Protein AF-A0A6M0P679-F1 (afdb_monomer_lite)

pLDDT: mean 84.46, std 14.1, range [48.16, 95.81]

Radius of gyration: 15.96 Å; chains: 1; bounding box: 30×27×44 Å

Secondary structure (DSSP, 8-state):
-PPP---HHHHHHHHHHHHS--SS-HHHHHHHHHHHS---HHHHHHHHHHHTT--STTTHHHHHHHHT-

Sequence (69 aa):
MVAIDTDLDKQCLIATVRDEVALGGKEVIHALKKRVEVYLTALSEAMIKEYMDFGSRWNNREALLARGD

Structure (mmCIF, N/CA/C/O backbone):
data_AF-A0A6M0P679-F1
#
_entry.id   AF-A0A6M0P679-F1
#
loop_
_atom_site.group_PDB
_atom_site.id
_atom_site.type_symbol
_atom_site.label_atom_id
_atom_site.label_alt_id
_atom_site.label_comp_id
_atom_site.label_asym_id
_atom_site.label_entity_id
_atom_site.label_seq_id
_atom_site.pdbx_PDB_ins_code
_atom_site.Cartn_x
_atom_site.Cartn_y
_atom_site.Cartn_z
_atom_site.occupancy
_atom_site.B_iso_or_equiv
_atom_site.auth_seq_id
_atom_site.auth_comp_id
_atom_site.auth_asym_id
_atom_site.auth_atom_id
_atom_site.pdbx_PDB_model_num
ATOM 1 N N . MET A 1 1 ? 7.717 -19.788 4.220 1.00 48.16 1 MET A N 1
ATOM 2 C CA . MET A 1 1 ? 8.307 -18.618 3.539 1.00 48.16 1 MET A CA 1
ATOM 3 C C . MET A 1 1 ? 7.166 -17.654 3.263 1.00 48.16 1 MET A C 1
ATOM 5 O O . MET A 1 1 ? 6.188 -18.091 2.672 1.00 48.16 1 MET A O 1
ATOM 9 N N . VAL A 1 2 ? 7.204 -16.426 3.787 1.00 61.41 2 VAL A N 1
ATOM 10 C CA . VAL A 1 2 ? 6.170 -15.422 3.474 1.00 61.41 2 VAL A CA 1
ATOM 11 C C . VAL A 1 2 ? 6.390 -15.000 2.025 1.00 61.41 2 VAL A C 1
ATOM 13 O O . VAL A 1 2 ? 7.506 -14.620 1.674 1.00 61.41 2 VAL A O 1
ATOM 16 N N . ALA A 1 3 ? 5.374 -15.143 1.177 1.00 77.12 3 ALA A N 1
ATOM 17 C CA . ALA A 1 3 ? 5.453 -14.672 -0.200 1.00 77.12 3 ALA A CA 1
ATOM 18 C C . ALA A 1 3 ? 5.520 -13.138 -0.196 1.00 77.12 3 ALA A C 1
ATOM 20 O O . ALA A 1 3 ? 4.714 -12.489 0.471 1.00 77.12 3 ALA A O 1
ATOM 21 N N . ILE A 1 4 ? 6.503 -12.577 -0.899 1.00 89.44 4 ILE A N 1
ATOM 22 C CA . ILE A 1 4 ? 6.623 -11.133 -1.101 1.00 89.44 4 ILE A CA 1
ATOM 23 C C . ILE A 1 4 ? 5.765 -10.779 -2.311 1.00 89.44 4 ILE A C 1
ATOM 25 O O . ILE A 1 4 ? 5.928 -11.375 -3.372 1.00 89.44 4 ILE A O 1
ATOM 29 N N . ASP A 1 5 ? 4.845 -9.838 -2.127 1.00 91.88 5 ASP A N 1
ATOM 30 C CA . ASP A 1 5 ? 3.883 -9.423 -3.143 1.00 91.88 5 ASP A CA 1
ATOM 31 C C . ASP A 1 5 ? 4.109 -7.947 -3.483 1.00 91.88 5 ASP A C 1
ATOM 33 O O . ASP A 1 5 ? 3.880 -7.069 -2.649 1.00 91.88 5 ASP A O 1
ATOM 37 N N . THR A 1 6 ? 4.608 -7.684 -4.689 1.00 92.38 6 THR A N 1
ATOM 38 C CA . THR A 1 6 ? 4.962 -6.347 -5.191 1.00 92.38 6 THR A CA 1
ATOM 39 C C . THR A 1 6 ? 3.847 -5.706 -6.023 1.00 92.38 6 THR A C 1
ATOM 41 O O . THR A 1 6 ? 4.077 -4.689 -6.681 1.00 92.38 6 THR A O 1
ATOM 44 N N . ASP A 1 7 ? 2.635 -6.267 -6.009 1.00 91.94 7 ASP A N 1
ATOM 45 C CA . ASP A 1 7 ? 1.482 -5.706 -6.714 1.00 91.94 7 ASP A CA 1
ATOM 46 C C . ASP A 1 7 ? 1.156 -4.281 -6.230 1.00 91.94 7 ASP A C 1
ATOM 48 O O . ASP A 1 7 ? 0.864 -4.052 -5.053 1.00 91.94 7 ASP A O 1
ATOM 52 N N . LEU A 1 8 ? 1.199 -3.309 -7.147 1.00 90.75 8 LEU A N 1
ATOM 53 C CA . LEU A 1 8 ? 1.027 -1.890 -6.817 1.00 90.75 8 LEU A CA 1
ATOM 54 C C . LEU A 1 8 ? -0.348 -1.573 -6.222 1.00 90.75 8 LEU A C 1
ATOM 56 O O . LEU A 1 8 ? -0.430 -0.711 -5.349 1.00 90.75 8 LEU A O 1
ATOM 60 N N . ASP A 1 9 ? -1.409 -2.257 -6.656 1.00 92.62 9 ASP A N 1
ATOM 61 C CA . ASP A 1 9 ? -2.769 -1.986 -6.187 1.00 92.62 9 ASP A CA 1
ATOM 62 C C . ASP A 1 9 ? -2.914 -2.428 -4.720 1.00 92.62 9 ASP A C 1
ATOM 64 O O . ASP A 1 9 ? -3.429 -1.684 -3.880 1.00 92.62 9 ASP A O 1
ATOM 68 N N . LYS A 1 10 ? -2.350 -3.586 -4.355 1.00 93.44 10 LYS A N 1
ATOM 69 C CA . LYS A 1 10 ? -2.266 -4.031 -2.954 1.00 93.44 10 LYS A CA 1
ATOM 70 C C . LYS A 1 10 ? -1.389 -3.118 -2.105 1.00 93.44 10 LYS A C 1
ATOM 72 O O . LYS A 1 10 ? -1.780 -2.781 -0.987 1.00 93.44 10 LYS A O 1
ATOM 77 N N . GLN A 1 11 ? -0.227 -2.704 -2.613 1.00 92.75 11 GLN A N 1
ATOM 78 C CA . GLN A 1 11 ? 0.655 -1.784 -1.887 1.00 92.75 11 GLN A CA 1
ATOM 79 C C . GLN A 1 11 ? -0.012 -0.420 -1.663 1.00 92.75 11 GLN A C 1
ATOM 81 O O . GLN A 1 11 ? 0.104 0.150 -0.578 1.00 92.75 11 GLN A O 1
ATOM 86 N N . CYS A 1 12 ? -0.780 0.067 -2.641 1.00 93.38 12 CYS A N 1
ATOM 87 C CA . CYS A 1 12 ? -1.578 1.282 -2.513 1.00 93.38 12 CYS A CA 1
ATOM 88 C C . CYS A 1 12 ? -2.643 1.141 -1.416 1.00 93.38 12 CYS A C 1
ATOM 90 O O . CYS A 1 12 ? -2.707 1.980 -0.521 1.00 93.38 12 CYS A O 1
ATOM 92 N N . LEU A 1 13 ? -3.399 0.037 -1.399 1.00 93.75 13 LEU A N 1
ATOM 93 C CA . LEU A 1 13 ? -4.388 -0.232 -0.347 1.00 93.75 13 LEU A CA 1
ATOM 94 C C . LEU A 1 13 ? -3.757 -0.295 1.052 1.00 93.75 13 LEU A C 1
ATOM 96 O O . LEU A 1 13 ? -4.315 0.234 2.015 1.00 93.75 13 LEU A O 1
ATOM 100 N N . ILE A 1 14 ? -2.588 -0.924 1.177 1.00 94.25 14 I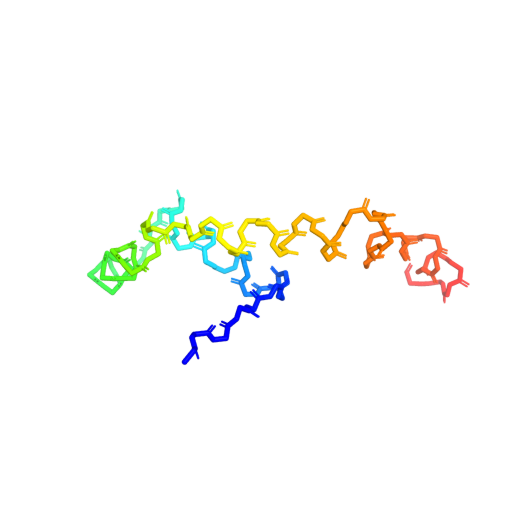LE A N 1
ATOM 101 C CA . ILE A 1 14 ? -1.842 -0.995 2.440 1.00 94.25 14 ILE A CA 1
ATOM 102 C C . ILE A 1 14 ? -1.407 0.405 2.892 1.00 94.25 14 ILE A C 1
ATOM 104 O O . ILE A 1 14 ? -1.571 0.739 4.069 1.00 94.25 14 ILE A O 1
ATOM 108 N N . ALA A 1 15 ? -0.898 1.232 1.974 1.00 93.56 15 ALA A N 1
ATOM 109 C CA . ALA A 1 15 ? -0.519 2.614 2.258 1.00 93.56 15 ALA A CA 1
ATOM 110 C C . ALA A 1 15 ? -1.724 3.449 2.721 1.00 93.56 15 ALA A C 1
ATOM 112 O O . ALA A 1 15 ? -1.633 4.130 3.741 1.00 93.56 15 ALA A O 1
ATOM 113 N N . THR A 1 16 ? -2.876 3.315 2.057 1.00 93.88 16 THR A N 1
ATOM 114 C CA . THR A 1 16 ? -4.138 3.949 2.471 1.00 93.88 16 THR A CA 1
ATOM 115 C C . THR A 1 16 ? -4.512 3.562 3.901 1.00 93.88 16 THR A C 1
ATOM 117 O O . THR A 1 16 ? -4.788 4.424 4.732 1.00 93.88 16 THR A O 1
ATOM 120 N N . VAL A 1 17 ? -4.467 2.269 4.238 1.00 94.88 17 VAL A N 1
ATOM 121 C CA . VAL A 1 17 ? -4.758 1.805 5.604 1.00 94.88 17 VAL A CA 1
ATOM 122 C C . VAL A 1 17 ? -3.780 2.408 6.614 1.00 94.88 17 VAL A C 1
ATOM 124 O O . VAL A 1 17 ? -4.210 2.855 7.681 1.00 94.88 17 VAL A O 1
ATOM 127 N N . ARG A 1 18 ? -2.479 2.421 6.303 1.00 94.50 18 ARG A N 1
ATOM 128 C CA . ARG A 1 18 ? -1.430 2.909 7.207 1.00 94.50 18 ARG A CA 1
ATOM 129 C C . ARG A 1 18 ? -1.560 4.408 7.469 1.00 94.50 18 ARG A C 1
ATOM 131 O O . ARG A 1 18 ? -1.632 4.812 8.633 1.00 94.50 18 ARG A O 1
ATOM 138 N N . ASP A 1 19 ? -1.666 5.207 6.413 1.00 92.38 19 ASP A N 1
ATOM 139 C CA . ASP A 1 19 ? -1.419 6.649 6.472 1.00 92.38 19 ASP A CA 1
ATOM 140 C C . ASP A 1 19 ? -2.709 7.486 6.560 1.00 92.38 19 ASP A C 1
ATOM 142 O O . ASP A 1 19 ? -2.689 8.583 7.115 1.00 92.38 19 ASP A O 1
ATOM 146 N N . GLU A 1 20 ? -3.861 6.972 6.114 1.00 91.88 20 GLU A N 1
ATOM 147 C CA . GLU A 1 20 ? -5.094 7.771 6.049 1.00 91.88 20 GLU A CA 1
ATOM 148 C C . GLU A 1 20 ? -5.978 7.711 7.308 1.00 91.88 20 GLU A C 1
ATOM 150 O O . GLU A 1 20 ? -5.724 6.986 8.280 1.00 91.88 20 GLU A O 1
ATOM 155 N N . VAL A 1 21 ? -7.048 8.515 7.301 1.00 93.06 21 VAL A N 1
ATOM 156 C CA . VAL A 1 21 ? -8.012 8.662 8.397 1.00 93.06 21 VAL A CA 1
ATOM 157 C C . VAL A 1 21 ? -9.305 7.912 8.080 1.00 93.06 21 VAL A C 1
ATOM 159 O O . VAL A 1 21 ? -9.941 8.126 7.054 1.00 93.06 21 VAL A O 1
ATOM 162 N N . ALA A 1 22 ? -9.741 7.064 9.012 1.00 93.12 22 ALA A N 1
ATOM 163 C CA . ALA A 1 22 ? -10.996 6.331 8.890 1.00 93.12 22 ALA A CA 1
ATOM 164 C C . ALA A 1 22 ? -12.218 7.256 9.032 1.00 93.12 22 ALA A C 1
ATOM 166 O O . ALA A 1 22 ? -12.435 7.843 10.097 1.00 93.12 22 ALA A O 1
ATOM 167 N N . LEU A 1 23 ? -13.064 7.304 8.000 1.00 94.31 23 LEU A N 1
ATOM 168 C CA . LEU A 1 23 ? -14.364 7.993 8.040 1.00 94.31 23 LEU A CA 1
ATOM 169 C C . LEU A 1 23 ? -15.445 7.183 8.778 1.00 94.31 23 LEU A C 1
ATOM 171 O O . LEU A 1 23 ? -16.380 7.749 9.337 1.00 94.31 23 LEU A O 1
ATOM 175 N N . GLY A 1 24 ? -15.298 5.858 8.827 1.00 94.25 24 GLY A N 1
ATOM 176 C CA . GLY A 1 24 ? -16.193 4.927 9.515 1.00 94.25 24 GLY A CA 1
ATOM 177 C C . GLY A 1 24 ? -15.460 3.643 9.904 1.00 94.25 24 GLY A C 1
ATOM 178 O O . GLY A 1 24 ? -14.333 3.417 9.471 1.00 94.25 24 GLY A O 1
ATOM 179 N N . GLY A 1 25 ? -16.068 2.813 10.761 1.00 93.62 25 GLY A N 1
ATOM 180 C CA . GLY A 1 25 ? -15.486 1.515 11.141 1.00 93.62 25 GLY A CA 1
ATOM 181 C C . GLY A 1 25 ? -14.119 1.618 11.833 1.00 93.62 25 GLY A C 1
ATOM 182 O O . GLY A 1 25 ? -13.226 0.815 11.569 1.00 93.62 25 GLY A O 1
ATOM 183 N N . LYS A 1 26 ? -13.939 2.621 12.705 1.00 94.75 26 LYS A N 1
ATOM 184 C CA . LYS A 1 26 ? -12.639 2.981 13.304 1.00 94.75 26 LYS A CA 1
ATOM 185 C C . LYS A 1 26 ? -11.923 1.811 13.980 1.00 94.75 26 LYS A C 1
ATOM 187 O O . LYS A 1 26 ? -10.707 1.718 13.867 1.00 94.75 26 LYS A O 1
ATOM 192 N N . GLU A 1 27 ? -12.652 0.915 14.642 1.00 95.81 27 GLU A N 1
ATOM 193 C CA . GLU A 1 27 ? -12.051 -0.251 15.305 1.00 95.81 27 GLU A CA 1
ATOM 194 C C . GLU A 1 27 ? -11.420 -1.228 14.310 1.00 95.81 27 GLU A C 1
ATOM 196 O O . GLU A 1 27 ? -10.299 -1.693 14.519 1.00 95.81 27 GLU A O 1
ATOM 201 N N . VAL A 1 28 ? -12.097 -1.472 13.184 1.00 95.81 28 VAL A N 1
ATOM 202 C CA . VAL A 1 28 ? -11.592 -2.334 12.110 1.00 95.81 28 VAL A CA 1
ATOM 203 C C . VAL A 1 28 ? -10.343 -1.717 11.490 1.00 95.81 28 VAL A C 1
ATOM 205 O O . VAL A 1 28 ? -9.319 -2.389 11.378 1.00 95.81 28 VAL A O 1
ATOM 208 N N . ILE A 1 29 ? -10.384 -0.424 11.153 1.00 95.31 29 ILE A N 1
ATOM 209 C CA . ILE A 1 29 ? -9.218 0.265 10.583 1.00 95.31 29 ILE A CA 1
ATOM 210 C C . ILE A 1 29 ? -8.058 0.311 11.582 1.00 95.31 29 ILE A C 1
ATOM 212 O O . ILE A 1 29 ? -6.914 0.096 11.195 1.00 95.31 29 ILE A O 1
ATOM 216 N N . HIS A 1 30 ? -8.323 0.517 12.873 1.00 94.19 30 HIS A N 1
ATOM 217 C CA . HIS A 1 30 ? -7.282 0.490 13.900 1.00 94.19 30 HIS A CA 1
ATOM 218 C C . HIS A 1 30 ? -6.615 -0.891 14.013 1.00 94.19 30 HIS A C 1
ATOM 220 O O . HIS A 1 30 ? -5.390 -0.980 14.108 1.00 94.19 30 HIS A O 1
ATOM 226 N N . ALA A 1 31 ? -7.394 -1.975 13.948 1.00 95.50 31 ALA A N 1
ATOM 227 C CA . ALA A 1 31 ? -6.853 -3.331 13.913 1.00 95.50 31 ALA A CA 1
ATOM 228 C C . ALA A 1 31 ? -6.011 -3.589 12.651 1.00 95.50 31 ALA A C 1
ATOM 230 O O . ALA A 1 31 ? -4.976 -4.251 12.731 1.00 95.50 31 ALA A O 1
ATOM 231 N N . LEU A 1 32 ? -6.419 -3.047 11.501 1.00 95.31 32 LEU A N 1
ATOM 232 C CA . LEU A 1 32 ? -5.661 -3.152 10.254 1.00 95.31 32 LEU A CA 1
ATOM 233 C C . LEU A 1 32 ? -4.363 -2.336 10.292 1.00 95.31 32 LEU A C 1
ATOM 235 O O . LEU A 1 32 ? -3.327 -2.865 9.901 1.00 95.31 32 LEU A O 1
ATOM 239 N N . LYS A 1 33 ? -4.376 -1.113 10.840 1.00 95.31 33 LYS A N 1
ATOM 240 C CA . LYS A 1 33 ? -3.173 -0.278 11.015 1.00 95.31 33 LYS A CA 1
ATOM 241 C C . LYS A 1 33 ? -2.070 -1.004 11.778 1.00 95.31 33 LYS A C 1
ATOM 243 O O . LYS A 1 33 ? -0.928 -0.997 11.338 1.00 95.31 33 LYS A O 1
ATOM 248 N N . LYS A 1 34 ? -2.422 -1.720 12.851 1.00 94.12 34 LYS A N 1
ATOM 249 C CA . LYS A 1 34 ? -1.470 -2.550 13.614 1.00 94.12 34 LYS A CA 1
ATOM 250 C C . LYS A 1 34 ? -0.832 -3.664 12.782 1.00 94.12 34 LYS A C 1
ATOM 252 O O . LYS A 1 34 ? 0.290 -4.069 13.053 1.00 94.12 34 LYS A O 1
ATOM 257 N N . ARG A 1 35 ? -1.540 -4.189 11.777 1.00 92.56 35 ARG A N 1
ATOM 258 C CA . ARG A 1 35 ? -1.023 -5.252 10.900 1.00 92.56 35 ARG A CA 1
ATOM 259 C C . ARG A 1 35 ? -0.081 -4.723 9.824 1.00 92.56 35 ARG A C 1
ATOM 261 O O . ARG A 1 35 ? 0.766 -5.477 9.364 1.00 92.56 35 ARG A O 1
ATOM 268 N N . VAL A 1 36 ? -0.242 -3.462 9.427 1.00 93.38 36 VAL A N 1
ATOM 269 C CA . VAL A 1 36 ? 0.552 -2.819 8.365 1.00 93.38 36 VAL A CA 1
ATOM 270 C C . VAL A 1 36 ? 1.616 -1.857 8.903 1.00 93.38 36 VAL A C 1
ATOM 272 O O . VAL A 1 36 ? 2.284 -1.182 8.126 1.00 93.38 36 VAL A O 1
ATOM 275 N N . GLU A 1 37 ? 1.774 -1.784 10.226 1.00 92.06 37 GLU A N 1
ATOM 276 C CA . GLU A 1 37 ? 2.725 -0.892 10.897 1.00 92.06 37 GLU A CA 1
ATOM 277 C C . GLU A 1 37 ? 4.174 -1.192 10.492 1.00 92.06 37 GLU A C 1
ATOM 279 O O . GLU A 1 37 ? 4.967 -0.277 10.271 1.00 92.06 37 GLU A O 1
ATOM 284 N N . VAL A 1 38 ? 4.509 -2.476 10.335 1.00 91.50 38 VAL A N 1
ATOM 285 C CA . VAL A 1 38 ? 5.846 -2.914 9.934 1.00 91.50 38 VAL A CA 1
ATOM 286 C C . VAL A 1 38 ? 5.892 -3.142 8.431 1.00 91.50 38 VAL A C 1
ATOM 288 O O . VAL A 1 38 ? 5.306 -4.089 7.907 1.00 91.50 38 VAL A O 1
ATOM 291 N N . TYR A 1 39 ? 6.666 -2.307 7.747 1.00 90.50 39 TYR A N 1
ATOM 292 C CA . TYR A 1 39 ? 7.017 -2.519 6.351 1.00 90.50 39 TYR A CA 1
ATOM 293 C C . TYR A 1 39 ? 8.322 -3.321 6.263 1.00 90.50 39 TYR A C 1
ATOM 295 O O . TYR A 1 39 ? 9.375 -2.865 6.707 1.00 90.50 39 TYR A O 1
ATOM 303 N N . LEU A 1 40 ? 8.251 -4.548 5.743 1.00 92.19 40 LEU A N 1
ATOM 304 C CA . LEU A 1 40 ? 9.386 -5.476 5.724 1.00 92.19 40 LEU A CA 1
ATOM 305 C C . LEU A 1 40 ? 10.499 -4.990 4.786 1.00 92.19 40 LEU A C 1
ATOM 307 O O . LEU A 1 40 ? 10.243 -4.726 3.614 1.00 92.19 40 LEU A O 1
ATOM 311 N N . THR A 1 41 ? 11.754 -5.006 5.246 1.00 94.12 41 THR A N 1
ATOM 312 C CA . THR A 1 41 ? 12.923 -4.637 4.422 1.00 94.12 41 THR A CA 1
ATOM 313 C C . THR A 1 41 ? 12.998 -5.437 3.121 1.00 94.12 41 THR A C 1
ATOM 315 O O . THR A 1 41 ? 13.241 -4.870 2.060 1.00 94.12 41 THR A O 1
ATOM 318 N N . ALA A 1 42 ? 12.711 -6.740 3.176 1.00 94.69 42 ALA A N 1
ATOM 319 C CA . ALA A 1 42 ? 12.715 -7.598 1.992 1.00 94.69 42 ALA A CA 1
ATOM 320 C C . ALA A 1 42 ? 11.650 -7.190 0.955 1.00 94.69 42 ALA A C 1
ATOM 322 O O . ALA A 1 42 ? 11.891 -7.301 -0.245 1.00 94.69 42 ALA A O 1
ATOM 323 N N . LEU A 1 43 ? 10.493 -6.682 1.403 1.00 93.62 43 LEU A N 1
ATOM 324 C CA . LEU A 1 43 ? 9.471 -6.129 0.513 1.00 93.62 43 LEU A CA 1
ATOM 325 C C . LEU A 1 43 ? 9.950 -4.809 -0.103 1.00 93.62 43 LEU A C 1
ATOM 327 O O . LEU A 1 43 ? 9.794 -4.626 -1.305 1.00 93.62 43 LEU A O 1
ATOM 331 N N . SER A 1 44 ? 10.594 -3.928 0.673 1.00 92.94 44 SER A N 1
ATOM 332 C CA . SER A 1 44 ? 11.215 -2.703 0.143 1.00 92.94 44 SER A CA 1
ATOM 333 C C . SER A 1 44 ? 12.206 -3.005 -0.980 1.00 92.94 44 SER A C 1
ATOM 335 O O . SER A 1 44 ? 12.148 -2.395 -2.044 1.00 92.94 44 SER A O 1
ATOM 337 N N . GLU A 1 45 ? 13.102 -3.967 -0.760 1.00 95.44 45 GLU A N 1
ATOM 338 C CA . GLU A 1 45 ? 14.087 -4.375 -1.761 1.00 95.44 45 GLU A CA 1
ATOM 339 C C . GLU A 1 45 ? 13.432 -4.973 -3.007 1.00 95.44 45 GLU A C 1
ATOM 341 O O . GLU A 1 45 ? 13.870 -4.685 -4.119 1.00 95.44 45 GLU A O 1
ATOM 346 N N . ALA A 1 46 ? 12.392 -5.793 -2.833 1.00 93.62 46 ALA A N 1
ATOM 347 C CA . ALA A 1 46 ? 11.656 -6.382 -3.945 1.00 93.62 46 ALA A CA 1
ATOM 348 C C . ALA A 1 46 ? 10.927 -5.316 -4.771 1.00 93.62 46 ALA A C 1
ATOM 350 O O . ALA A 1 46 ? 11.039 -5.332 -5.990 1.00 93.62 46 ALA A O 1
ATOM 351 N N . MET A 1 47 ? 10.265 -4.349 -4.126 1.00 92.75 47 MET A N 1
ATOM 352 C CA . MET A 1 47 ? 9.623 -3.215 -4.804 1.00 92.75 47 MET A CA 1
ATOM 353 C C . MET A 1 47 ? 10.624 -2.412 -5.634 1.00 92.75 47 MET A C 1
ATOM 355 O O . MET A 1 47 ? 10.351 -2.080 -6.784 1.00 92.75 47 MET A O 1
ATOM 359 N N . ILE A 1 48 ? 11.799 -2.121 -5.069 1.00 91.50 48 ILE A N 1
ATOM 360 C CA . ILE A 1 48 ? 12.845 -1.394 -5.791 1.00 91.50 48 ILE A CA 1
ATOM 361 C C . ILE A 1 48 ? 13.318 -2.206 -6.993 1.00 91.50 48 ILE A C 1
ATOM 363 O O . ILE A 1 48 ? 13.405 -1.650 -8.075 1.00 91.50 48 ILE A O 1
ATOM 367 N N . LYS A 1 49 ? 13.613 -3.500 -6.823 1.00 91.69 49 LYS A N 1
ATOM 368 C CA . LYS A 1 49 ? 14.111 -4.365 -7.906 1.00 91.69 49 LYS A CA 1
ATOM 369 C C . LYS A 1 49 ? 13.087 -4.540 -9.029 1.00 91.69 49 LYS A C 1
ATOM 371 O O . LYS A 1 49 ? 13.469 -4.437 -10.188 1.00 91.69 49 LYS A O 1
ATOM 376 N N . GLU A 1 50 ? 11.820 -4.761 -8.684 1.00 89.12 50 GLU A N 1
ATOM 377 C CA . GLU A 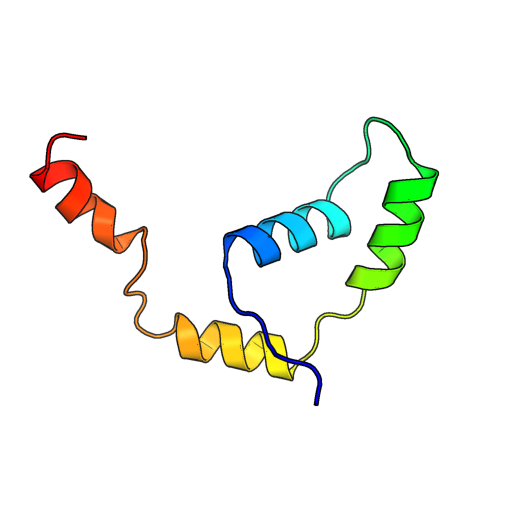1 50 ? 10.727 -4.977 -9.642 1.00 89.12 50 GLU A CA 1
ATOM 378 C C . GLU A 1 50 ? 10.468 -3.733 -10.504 1.00 89.12 50 GLU A C 1
ATOM 380 O O . GLU A 1 50 ? 10.250 -3.840 -11.706 1.00 89.12 50 GLU A O 1
ATOM 385 N N . TYR A 1 51 ? 10.535 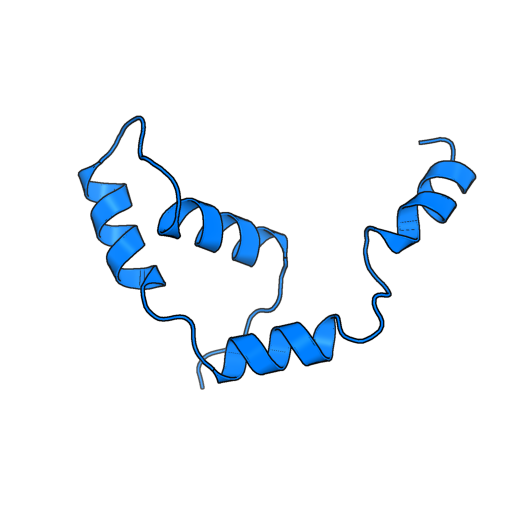-2.539 -9.906 1.00 86.50 51 TYR A N 1
ATOM 386 C CA . TYR A 1 51 ? 10.201 -1.281 -10.582 1.00 86.50 51 TYR A CA 1
ATOM 387 C C . TYR A 1 51 ? 11.424 -0.396 -10.888 1.00 86.50 51 TYR A C 1
ATOM 389 O O . TYR A 1 51 ? 11.257 0.769 -11.253 1.00 86.50 51 TYR A O 1
ATOM 397 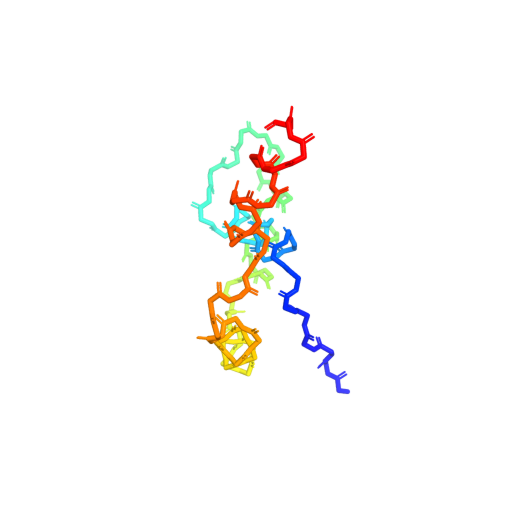N N . MET A 1 52 ? 12.650 -0.930 -10.774 1.00 86.56 52 MET A N 1
ATOM 398 C CA . MET A 1 52 ? 13.905 -0.179 -10.963 1.00 86.56 52 MET A CA 1
ATOM 399 C C . MET A 1 52 ? 14.045 0.399 -12.371 1.00 86.56 52 MET A C 1
ATOM 401 O O . MET A 1 52 ? 14.591 1.485 -12.546 1.00 86.56 52 MET A O 1
ATOM 405 N N . ASP A 1 53 ? 13.552 -0.334 -13.368 1.00 79.19 53 ASP A N 1
ATOM 406 C CA . ASP A 1 53 ? 13.648 0.028 -14.785 1.00 79.19 53 ASP A CA 1
A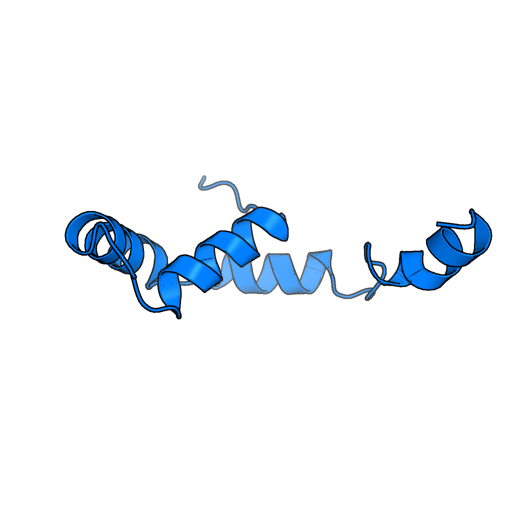TOM 407 C C . ASP A 1 53 ? 12.688 1.174 -15.160 1.00 79.19 53 ASP A C 1
ATOM 409 O O . ASP A 1 53 ? 12.643 1.614 -16.304 1.00 79.19 53 ASP A O 1
ATOM 413 N N . PHE A 1 54 ? 11.850 1.643 -14.221 1.00 64.50 54 PHE A N 1
ATOM 414 C CA . PHE A 1 54 ? 10.756 2.601 -14.451 1.00 64.50 54 PHE A CA 1
ATOM 415 C C . PHE A 1 54 ? 9.793 2.214 -15.605 1.00 64.50 54 PHE A C 1
ATOM 417 O O . PHE A 1 54 ? 8.840 2.942 -15.892 1.00 64.50 54 PHE A O 1
ATOM 424 N N . GLY A 1 55 ? 9.976 1.032 -16.208 1.00 64.25 55 GLY A N 1
ATOM 425 C CA . GLY A 1 55 ? 9.126 0.334 -17.164 1.00 64.25 55 GLY A CA 1
ATOM 426 C C . GLY A 1 55 ? 7.800 -0.061 -16.535 1.00 64.25 55 GLY A C 1
ATOM 427 O O . GLY A 1 55 ? 7.611 -1.195 -16.121 1.00 64.25 55 GLY A O 1
ATOM 428 N N . SER A 1 56 ? 6.883 0.890 -16.397 1.00 61.12 56 SER A N 1
ATOM 429 C CA . SER A 1 56 ? 5.644 0.698 -15.634 1.00 61.12 56 SER A CA 1
ATOM 430 C C . SER A 1 56 ? 4.381 0.769 -16.501 1.00 61.12 56 SER A C 1
ATOM 432 O O . SER A 1 56 ? 4.415 1.196 -17.658 1.00 61.12 56 SER A O 1
ATOM 434 N N . ARG A 1 57 ? 3.217 0.475 -15.891 1.00 57.06 57 ARG A N 1
ATOM 435 C CA . ARG A 1 57 ? 1.887 0.910 -16.381 1.00 57.06 57 ARG A CA 1
ATOM 436 C C . ARG A 1 57 ? 1.851 2.414 -16.723 1.00 57.06 57 ARG A C 1
ATOM 438 O O . ARG A 1 57 ? 1.040 2.804 -17.553 1.00 57.06 57 ARG A O 1
ATOM 445 N N . TRP A 1 58 ? 2.739 3.238 -16.153 1.00 51.41 58 TRP A N 1
ATOM 446 C CA . TRP A 1 58 ? 2.857 4.671 -16.448 1.00 51.41 58 TRP A CA 1
ATOM 447 C C . TRP A 1 58 ? 3.700 4.988 -17.692 1.00 51.41 58 TRP A C 1
ATOM 449 O O . TRP A 1 58 ? 3.403 5.973 -18.366 1.00 51.41 58 TRP A O 1
ATOM 459 N N . ASN A 1 59 ? 4.652 4.129 -18.087 1.00 54.72 59 ASN A N 1
ATOM 460 C CA . ASN A 1 59 ? 5.280 4.221 -19.420 1.00 54.72 59 ASN A CA 1
ATOM 461 C C . ASN A 1 59 ? 4.273 3.937 -20.538 1.00 54.72 59 ASN A C 1
ATOM 463 O O . ASN A 1 59 ? 4.442 4.365 -21.677 1.00 54.72 59 ASN A O 1
ATOM 467 N N . ASN A 1 60 ? 3.166 3.283 -20.194 1.00 57.06 60 ASN A N 1
ATOM 468 C CA . ASN A 1 60 ? 2.040 3.106 -21.087 1.00 57.06 60 ASN A CA 1
ATOM 469 C C . ASN A 1 60 ? 1.288 4.419 -21.347 1.00 57.06 60 ASN A C 1
ATOM 471 O O . ASN A 1 60 ? 0.336 4.367 -22.095 1.00 57.06 60 ASN A O 1
ATOM 475 N N . ARG A 1 61 ? 1.659 5.597 -20.815 1.00 60.03 61 ARG A N 1
ATOM 476 C CA . ARG A 1 61 ? 0.997 6.848 -21.231 1.00 60.03 61 ARG A CA 1
ATOM 477 C C . ARG A 1 61 ? 1.156 7.096 -22.731 1.00 60.03 61 ARG A C 1
ATOM 479 O O . ARG A 1 61 ? 0.180 7.457 -23.373 1.00 60.03 61 ARG A O 1
ATOM 486 N N . GLU A 1 62 ? 2.332 6.827 -23.298 1.00 62.78 62 GLU A N 1
ATOM 487 C CA . GLU A 1 62 ? 2.514 6.876 -24.754 1.00 62.78 62 GLU A CA 1
ATOM 488 C C . GLU A 1 62 ? 1.753 5.765 -25.477 1.00 62.78 62 GLU A C 1
ATOM 490 O O . GLU A 1 62 ? 1.179 6.011 -26.528 1.00 62.78 62 GLU A O 1
ATOM 495 N N . ALA A 1 63 ? 1.687 4.555 -24.921 1.00 64.00 63 ALA A N 1
ATOM 496 C CA . ALA A 1 63 ? 0.974 3.449 -25.558 1.00 64.00 63 ALA A CA 1
ATOM 497 C C . ALA A 1 63 ? -0.559 3.477 -25.338 1.00 64.00 63 ALA A C 1
ATOM 499 O O . ALA A 1 63 ? -1.291 2.892 -26.129 1.00 64.00 63 ALA A O 1
ATOM 500 N N . LEU A 1 64 ? -1.058 4.187 -24.325 1.00 65.81 64 LEU A N 1
ATOM 501 C CA . LEU A 1 64 ? -2.460 4.572 -24.124 1.00 65.81 64 LEU A CA 1
ATOM 502 C C . LEU A 1 64 ? -2.819 5.678 -25.119 1.00 65.81 64 LEU A C 1
ATOM 504 O O . LEU A 1 64 ? -3.750 5.499 -25.899 1.00 65.81 64 LEU A O 1
ATOM 508 N N . LEU A 1 65 ? -1.985 6.726 -25.213 1.00 69.00 65 LEU A N 1
ATOM 509 C CA . LEU A 1 65 ? -2.103 7.762 -26.245 1.00 69.00 65 LEU A CA 1
ATOM 510 C C . LEU A 1 65 ? -2.072 7.168 -27.666 1.00 69.00 65 LEU A C 1
ATOM 512 O O . LEU A 1 65 ? -2.877 7.557 -28.505 1.00 69.00 65 LEU A O 1
ATOM 516 N N . ALA A 1 66 ? -1.198 6.194 -27.944 1.00 73.31 66 ALA A N 1
ATOM 517 C CA . ALA A 1 66 ? -1.111 5.523 -29.245 1.00 73.31 66 ALA A CA 1
ATOM 518 C C . ALA A 1 66 ? -2.322 4.624 -29.557 1.00 73.31 66 ALA A C 1
ATOM 520 O O . ALA A 1 66 ? -2.579 4.341 -30.727 1.00 73.31 66 ALA A O 1
ATOM 521 N N . ARG A 1 67 ? -3.064 4.167 -28.537 1.00 71.19 67 ARG A N 1
ATOM 522 C CA . ARG A 1 67 ? -4.314 3.400 -28.693 1.00 71.19 67 ARG A CA 1
ATOM 523 C C . ARG A 1 67 ? -5.567 4.283 -28.728 1.00 71.19 67 ARG A C 1
ATOM 525 O O . ARG A 1 67 ? -6.623 3.777 -29.094 1.00 71.19 67 ARG A O 1
ATOM 532 N N . GLY A 1 68 ? -5.442 5.574 -28.415 1.00 68.06 68 GLY A N 1
ATOM 533 C CA . GLY A 1 68 ? -6.547 6.536 -28.421 1.00 68.06 68 GLY A CA 1
ATOM 534 C C . GLY A 1 68 ? -7.458 6.474 -27.191 1.00 68.06 68 GLY A C 1
ATOM 535 O O . GLY A 1 68 ? -8.588 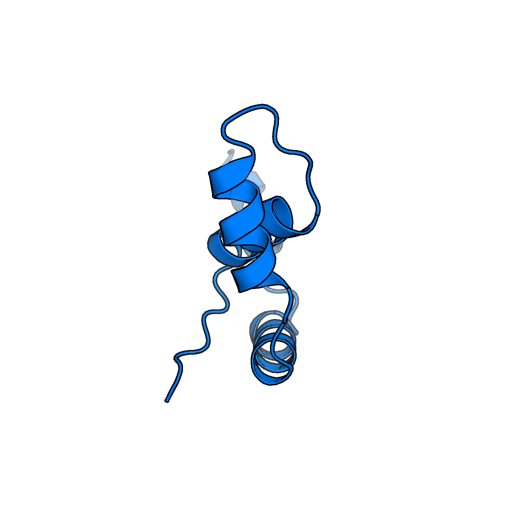6.950 -27.281 1.00 68.06 68 GLY A O 1
ATOM 536 N N . ASP A 1 69 ? -6.978 5.880 -26.092 1.00 61.03 69 ASP A N 1
ATOM 537 C CA . ASP A 1 69 ? -7.598 5.983 -24.758 1.00 61.03 69 ASP A CA 1
ATOM 538 C C . ASP A 1 69 ? -7.300 7.345 -24.104 1.00 61.03 69 ASP A C 1
ATOM 540 O O . ASP A 1 69 ? -6.155 7.844 -24.256 1.00 61.03 69 ASP A O 1
#

Organism: NCBI:txid363870

Foldseek 3Di:
DDDQDLDPVVVVVLCCLQPHDDPDPVVVSVVSNVVSVDDDPVNVVVNCVVCVVVPDVVVCVVVCVVVVD